Protein AF-A0AAV5VJE2-F1 (afdb_monomer_lite)

Secondary structure (DSSP, 8-state):
-----------HHHHTT-SSS-HHHHHHHHHTGGGS-HHHHHHHHHIIIIITTS-GGGHHHHHHHHHHHB-HHHHHHHHHHHTTPPPP-SHHHHHHHHHTTBSSHHHHHHHHHHHHHHHT-TTHHHHHHHHHHHHHHHHHHHHHTT-------

Structure (mmCIF, N/CA/C/O backbone):
data_AF-A0AAV5VJE2-F1
#
_entry.id   AF-A0AAV5VJE2-F1
#
loop_
_atom_site.group_PDB
_atom_site.id
_atom_site.type_symbol
_atom_site.label_atom_id
_atom_site.label_alt_id
_atom_site.label_comp_id
_atom_site.label_asym_id
_atom_site.label_entity_id
_atom_site.label_seq_id
_atom_site.pdbx_PDB_ins_code
_atom_site.Cartn_x
_atom_site.Cartn_y
_atom_site.Cartn_z
_atom_site.occupancy
_atom_site.B_iso_or_equiv
_atom_site.auth_seq_id
_atom_site.auth_comp_id
_atom_site.auth_asym_id
_atom_site.auth_atom_id
_atom_site.pdbx_PDB_model_num
ATOM 1 N N . SER A 1 1 ? 11.431 -3.614 16.418 1.00 40.72 1 SER A N 1
ATOM 2 C CA . SER A 1 1 ? 10.243 -3.388 17.261 1.00 40.72 1 SER A CA 1
ATOM 3 C C . SER A 1 1 ? 9.026 -3.904 16.533 1.00 40.72 1 SER A C 1
ATOM 5 O O . SER A 1 1 ? 8.928 -3.680 15.334 1.00 40.72 1 SER A O 1
ATOM 7 N N . VAL A 1 2 ? 8.187 -4.674 17.223 1.00 40.12 2 VAL A N 1
ATOM 8 C CA . VAL A 1 2 ? 6.972 -5.299 16.679 1.00 40.12 2 VAL A CA 1
ATOM 9 C C . VAL A 1 2 ? 5.861 -4.260 16.683 1.00 40.12 2 VAL A C 1
ATOM 11 O O . VAL A 1 2 ? 5.701 -3.607 17.708 1.00 40.12 2 VAL A O 1
ATOM 14 N N . PHE A 1 3 ? 5.147 -4.105 15.565 1.00 48.19 3 PHE A N 1
ATOM 15 C CA . PHE A 1 3 ? 3.856 -3.419 15.500 1.00 48.19 3 PHE A CA 1
ATOM 16 C C . PHE A 1 3 ? 2.844 -4.166 16.368 1.00 48.19 3 PHE A C 1
ATOM 18 O O . PHE A 1 3 ? 2.416 -5.246 15.984 1.00 48.19 3 PHE A O 1
ATOM 25 N N . LEU A 1 4 ? 2.491 -3.607 17.521 1.00 46.78 4 LEU A N 1
ATOM 26 C CA . LEU A 1 4 ? 1.333 -4.044 18.294 1.00 46.78 4 LEU A CA 1
ATOM 27 C C . LEU A 1 4 ? 0.230 -3.049 17.956 1.00 46.78 4 LEU A C 1
ATOM 29 O O . LEU A 1 4 ? 0.292 -1.919 18.420 1.00 46.78 4 LEU A O 1
ATOM 33 N N . LEU A 1 5 ? -0.722 -3.417 17.104 1.00 51.94 5 LEU A N 1
ATOM 34 C CA . LEU A 1 5 ? -2.004 -2.718 17.047 1.00 51.94 5 LEU A CA 1
ATOM 35 C C . LEU A 1 5 ? -2.859 -3.364 18.137 1.00 51.94 5 LEU A C 1
ATOM 37 O O . LEU A 1 5 ? -3.458 -4.408 17.882 1.00 51.94 5 LEU A O 1
ATOM 41 N N . SER A 1 6 ? -2.889 -2.820 19.360 1.00 48.81 6 SER A N 1
ATOM 42 C CA . SER A 1 6 ? -3.893 -3.309 20.307 1.00 48.81 6 SER A CA 1
ATOM 43 C C . SER A 1 6 ? -5.279 -2.960 19.772 1.00 48.81 6 SER A C 1
ATOM 45 O O . SER A 1 6 ? -5.516 -1.937 19.126 1.00 48.81 6 SER A O 1
ATOM 47 N N . ALA A 1 7 ? -6.177 -3.917 19.949 1.00 47.91 7 ALA A N 1
ATOM 48 C CA . ALA A 1 7 ? -7.464 -3.971 19.293 1.00 47.91 7 ALA A CA 1
ATOM 49 C C . ALA A 1 7 ? -8.457 -2.947 19.866 1.00 47.91 7 ALA A C 1
ATOM 51 O O . ALA A 1 7 ? -9.432 -3.321 20.519 1.00 47.91 7 ALA A O 1
ATOM 52 N N . ALA A 1 8 ? -8.282 -1.659 19.574 1.00 55.31 8 ALA A N 1
ATOM 53 C CA . ALA A 1 8 ? -9.464 -0.841 19.349 1.00 55.31 8 ALA A CA 1
ATOM 54 C C . ALA A 1 8 ? -9.961 -1.162 17.941 1.00 55.31 8 ALA A C 1
ATOM 56 O O . ALA A 1 8 ? -9.314 -0.867 16.941 1.00 55.31 8 ALA A O 1
ATOM 57 N N . SER A 1 9 ? -11.096 -1.847 17.865 1.00 72.38 9 SER A N 1
ATOM 58 C CA . SER A 1 9 ? -11.682 -2.239 16.591 1.00 72.38 9 SER A CA 1
ATOM 59 C C . SER A 1 9 ? -12.140 -0.993 15.835 1.00 72.38 9 SER A C 1
ATOM 61 O O . SER A 1 9 ? -13.105 -0.345 16.256 1.00 72.38 9 SER A O 1
ATOM 63 N N . ILE A 1 10 ? -11.503 -0.683 14.702 1.00 81.25 10 ILE A N 1
ATOM 64 C CA . ILE A 1 10 ? -12.118 0.197 13.702 1.00 81.25 10 ILE A CA 1
ATOM 65 C C . ILE A 1 10 ? -13.503 -0.398 13.394 1.00 81.25 10 ILE A C 1
ATOM 67 O O . ILE A 1 10 ? -13.570 -1.582 13.052 1.00 81.25 10 ILE A O 1
ATOM 71 N N . PRO A 1 11 ? -14.610 0.355 13.541 1.00 87.06 11 PRO A N 1
ATOM 72 C CA . PRO A 1 11 ? -15.941 -0.204 13.345 1.00 87.06 11 PRO A CA 1
ATOM 73 C C . PRO A 1 11 ? -16.103 -0.802 11.945 1.00 87.06 11 PRO A C 1
ATOM 75 O O . PRO A 1 11 ? -15.698 -0.183 10.959 1.00 87.06 11 PRO A O 1
ATOM 78 N N . ASP A 1 12 ? -16.783 -1.947 11.836 1.00 86.56 12 ASP A N 1
ATOM 79 C CA . ASP A 1 12 ? -17.100 -2.573 10.541 1.00 86.56 12 ASP A CA 1
ATOM 80 C C . ASP A 1 12 ? -17.809 -1.592 9.591 1.00 86.56 12 ASP A C 1
ATOM 82 O O . ASP A 1 12 ? -17.571 -1.608 8.385 1.00 86.56 12 ASP A O 1
ATOM 86 N N . SER A 1 13 ? -18.627 -0.681 10.131 1.00 88.69 13 SER A N 1
ATOM 87 C CA . SER A 1 13 ? -19.276 0.381 9.356 1.00 88.69 13 SER A CA 1
ATOM 88 C C . SER A 1 13 ? -18.281 1.342 8.705 1.00 88.69 13 SER A C 1
ATOM 90 O O . SER A 1 13 ? -18.523 1.782 7.590 1.00 88.69 13 SER A O 1
ATOM 92 N N . THR A 1 14 ? -17.166 1.649 9.374 1.00 87.62 14 THR A N 1
ATOM 93 C CA . THR A 1 14 ? -16.089 2.489 8.832 1.00 87.62 14 THR A CA 1
ATOM 94 C C . THR A 1 14 ? -15.291 1.728 7.776 1.00 87.62 14 THR A C 1
ATOM 96 O O . THR A 1 14 ? -14.956 2.289 6.738 1.00 87.62 14 THR A O 1
ATOM 99 N N . LEU A 1 15 ? -15.027 0.435 7.994 1.00 87.81 15 LEU A N 1
ATOM 100 C CA . LEU A 1 15 ? -14.351 -0.420 7.010 1.00 87.81 15 LEU A CA 1
ATOM 101 C C . LEU A 1 15 ? -15.196 -0.624 5.741 1.00 87.81 15 LEU A C 1
ATOM 103 O O . LEU A 1 15 ? -14.642 -0.753 4.653 1.00 87.81 15 LEU A O 1
ATOM 107 N N . ALA A 1 16 ? -16.524 -0.608 5.862 1.00 90.19 16 ALA A N 1
ATOM 108 C CA . ALA A 1 16 ? -17.451 -0.734 4.740 1.00 90.19 16 ALA A CA 1
ATOM 109 C C . ALA A 1 16 ? -17.561 0.530 3.859 1.00 90.19 16 ALA A C 1
ATOM 111 O O . ALA A 1 16 ? -18.176 0.471 2.795 1.00 90.19 16 ALA A O 1
ATOM 112 N N . GLU A 1 17 ? -16.989 1.671 4.268 1.00 91.88 17 GLU A N 1
ATOM 113 C CA . GLU A 1 17 ? -17.000 2.903 3.460 1.00 91.88 17 GLU A CA 1
ATOM 114 C C . GLU A 1 17 ? -16.069 2.838 2.240 1.00 91.88 17 GLU A C 1
ATOM 116 O O . GLU A 1 17 ? -16.247 3.608 1.293 1.00 91.88 17 GLU A O 1
ATOM 121 N N . TYR A 1 18 ? -15.079 1.944 2.268 1.00 91.69 18 TYR A N 1
ATOM 122 C CA . TYR A 1 18 ? -14.081 1.776 1.216 1.00 91.69 18 TYR A CA 1
ATOM 123 C C . TYR A 1 18 ? -14.592 0.812 0.141 1.00 91.69 18 TYR A C 1
ATOM 125 O O . TYR A 1 18 ? -15.023 -0.299 0.448 1.00 91.69 18 TYR A O 1
ATOM 133 N N . LYS A 1 19 ? -14.577 1.243 -1.122 1.00 91.81 19 LYS A N 1
ATOM 134 C CA . LYS A 1 19 ? -15.218 0.541 -2.245 1.00 91.81 19 LYS A CA 1
ATOM 135 C C . LYS A 1 19 ? -14.238 -0.220 -3.128 1.00 91.81 19 LYS A C 1
ATOM 137 O O . LYS A 1 19 ? -14.626 -1.206 -3.746 1.00 91.81 19 LYS A O 1
ATOM 142 N N . THR A 1 20 ? -13.010 0.268 -3.225 1.00 91.06 20 THR A N 1
ATOM 143 C CA . THR A 1 20 ? -11.950 -0.246 -4.103 1.00 91.06 20 THR A CA 1
ATOM 144 C C . THR A 1 20 ? -10.938 -1.092 -3.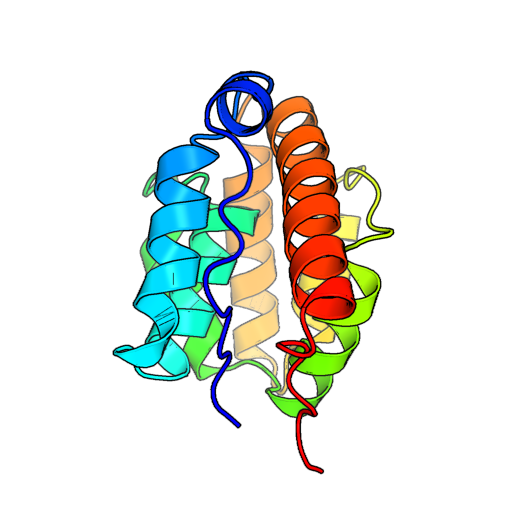342 1.00 91.06 20 THR A C 1
ATOM 146 O O . THR A 1 20 ? -10.438 -2.077 -3.876 1.00 91.06 20 THR A O 1
ATOM 149 N N . ILE A 1 21 ? -10.687 -0.782 -2.066 1.00 91.12 21 ILE A N 1
ATOM 150 C CA . ILE A 1 21 ? -9.845 -1.622 -1.210 1.00 91.12 21 ILE A CA 1
ATOM 151 C C . ILE A 1 21 ? -10.689 -2.608 -0.395 1.00 91.12 21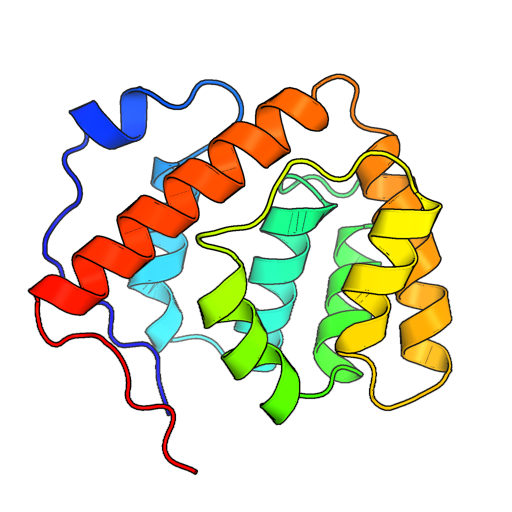 ILE A C 1
ATOM 153 O O . ILE A 1 21 ? -11.774 -2.287 0.090 1.00 91.12 21 ILE A O 1
ATOM 157 N N . ASN A 1 22 ? -10.146 -3.798 -0.130 1.00 88.69 22 ASN A N 1
ATOM 158 C CA . ASN A 1 22 ? -10.699 -4.692 0.889 1.00 88.69 22 ASN A CA 1
ATOM 159 C C . ASN A 1 22 ? -10.195 -4.263 2.279 1.00 88.69 22 ASN A C 1
ATOM 161 O O . ASN A 1 22 ? -9.314 -4.903 2.858 1.00 88.69 22 ASN A O 1
ATOM 165 N N . ALA A 1 23 ? -10.728 -3.147 2.791 1.00 88.50 23 ALA A N 1
ATOM 166 C CA . ALA A 1 23 ? -10.283 -2.526 4.043 1.00 88.50 23 ALA A CA 1
ATOM 167 C C . ALA A 1 23 ? -10.340 -3.492 5.233 1.00 88.50 23 ALA A C 1
ATOM 169 O O . ALA A 1 23 ? -9.431 -3.498 6.059 1.00 88.50 23 ALA A O 1
ATOM 170 N N . LYS A 1 24 ? -11.362 -4.356 5.288 1.00 86.75 24 LYS A N 1
ATOM 171 C CA . LYS A 1 24 ? -11.487 -5.384 6.326 1.00 86.75 24 LYS A CA 1
ATOM 172 C C . LYS A 1 24 ? -10.346 -6.392 6.273 1.00 86.75 24 LYS A C 1
ATOM 174 O O . LYS A 1 24 ? -9.651 -6.553 7.269 1.00 86.75 24 LYS A O 1
ATOM 179 N N . LYS A 1 25 ? -10.100 -7.008 5.110 1.00 85.06 25 LYS A N 1
ATOM 180 C CA . LYS A 1 25 ? -8.980 -7.946 4.940 1.00 85.06 25 LYS A CA 1
ATOM 181 C C . LYS A 1 25 ? -7.654 -7.272 5.270 1.00 85.06 25 LYS A C 1
ATOM 183 O O . LYS A 1 25 ? -6.830 -7.861 5.957 1.00 85.06 25 LYS A O 1
ATOM 188 N N . ILE A 1 26 ? -7.446 -6.043 4.800 1.00 84.38 26 ILE A N 1
ATOM 189 C CA . ILE A 1 26 ? -6.234 -5.278 5.097 1.00 84.38 26 ILE A CA 1
ATOM 190 C C . ILE A 1 26 ? -6.073 -5.087 6.611 1.00 84.38 26 ILE A C 1
ATOM 192 O O . ILE A 1 26 ? -5.007 -5.370 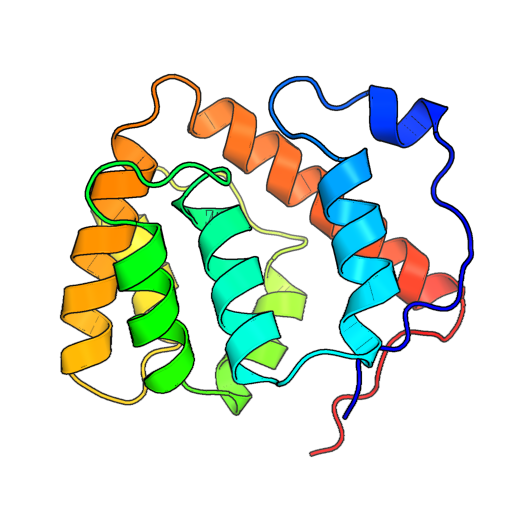7.152 1.00 84.38 26 ILE A O 1
ATOM 196 N N . TYR A 1 27 ? -7.123 -4.625 7.288 1.00 84.06 27 TYR A N 1
ATOM 197 C CA . TYR A 1 27 ? -7.113 -4.376 8.725 1.00 84.06 27 TYR A CA 1
ATOM 198 C C . TYR A 1 27 ? -6.863 -5.655 9.528 1.00 84.06 27 TYR A C 1
ATOM 200 O O . TYR A 1 27 ? -5.976 -5.682 10.372 1.00 84.06 27 TYR A O 1
ATOM 208 N N . GLU A 1 28 ? -7.570 -6.741 9.213 1.00 81.38 28 GLU A N 1
ATOM 209 C CA . GLU A 1 28 ? -7.343 -8.058 9.816 1.00 81.38 28 GLU A CA 1
ATOM 210 C C . GLU A 1 28 ? -5.912 -8.539 9.580 1.00 81.38 28 GLU A C 1
ATOM 212 O O . GLU A 1 28 ? -5.293 -9.111 10.474 1.00 81.38 28 GLU A O 1
ATOM 217 N N . THR A 1 29 ? -5.352 -8.282 8.397 1.00 78.50 29 THR A N 1
ATOM 218 C CA . THR A 1 29 ? -3.962 -8.646 8.127 1.00 78.50 29 THR A CA 1
ATOM 219 C C . THR A 1 29 ? -3.015 -7.832 9.011 1.00 78.50 29 THR A C 1
ATOM 221 O O . THR A 1 29 ? -2.121 -8.417 9.613 1.00 78.50 29 THR A O 1
ATOM 224 N N . PHE A 1 30 ? -3.252 -6.526 9.180 1.00 75.88 30 PHE A N 1
ATOM 225 C CA . PHE A 1 30 ? -2.501 -5.677 10.112 1.00 75.88 30 PHE A CA 1
ATOM 226 C C . PHE A 1 30 ? -2.625 -6.105 11.577 1.00 75.88 30 PHE A C 1
ATOM 228 O O . PHE A 1 30 ? -1.637 -6.040 12.298 1.00 75.88 30 PHE A O 1
ATOM 235 N N . LEU A 1 31 ? -3.790 -6.568 12.030 1.00 73.88 31 LEU A N 1
ATOM 236 C CA . LEU A 1 31 ? -3.941 -7.098 13.390 1.00 73.88 31 LEU A CA 1
ATOM 237 C C . LEU A 1 31 ? -3.129 -8.384 13.599 1.00 73.88 31 LEU A C 1
ATOM 239 O O . LEU A 1 31 ? -2.624 -8.632 14.687 1.00 73.88 31 LEU A O 1
ATOM 243 N N . ASN A 1 32 ? -2.962 -9.186 12.547 1.00 72.44 32 ASN A N 1
ATOM 244 C CA . ASN A 1 32 ? -2.212 -10.440 12.595 1.00 72.44 32 ASN A CA 1
ATOM 245 C C . ASN A 1 32 ? -0.712 -10.278 12.264 1.00 72.44 32 ASN A C 1
ATOM 247 O O . ASN A 1 32 ? 0.009 -11.276 12.203 1.00 72.44 32 ASN A O 1
ATOM 251 N N . PHE A 1 33 ? -0.215 -9.045 12.078 1.00 68.94 33 PHE A N 1
ATOM 252 C CA . PHE A 1 33 ? 1.192 -8.765 11.734 1.00 68.94 33 PHE A CA 1
ATOM 253 C C . PHE A 1 33 ? 2.196 -9.310 12.761 1.00 68.94 33 PHE A C 1
ATOM 255 O O . PHE A 1 33 ? 3.359 -9.525 12.416 1.00 68.94 33 PHE A O 1
ATOM 262 N N . GLU A 1 34 ? 1.774 -9.515 14.011 1.00 60.53 34 GLU A N 1
ATOM 263 C CA . GLU A 1 34 ? 2.628 -9.929 15.134 1.00 60.53 34 GLU A CA 1
ATOM 264 C C . GLU A 1 34 ? 3.291 -11.298 14.941 1.00 60.53 34 GLU A C 1
ATOM 266 O O . GLU A 1 34 ? 4.312 -11.581 15.569 1.00 60.53 34 GLU A O 1
ATOM 271 N N . LEU A 1 35 ? 2.741 -12.135 14.060 1.00 55.06 35 LEU A N 1
ATOM 272 C CA . LEU A 1 35 ? 3.224 -13.496 13.824 1.00 55.06 35 LEU A CA 1
ATOM 273 C C . LEU A 1 35 ? 4.180 -13.608 12.629 1.00 55.06 35 LEU A C 1
ATOM 275 O O . LEU A 1 35 ? 4.765 -14.667 12.407 1.00 55.06 35 LEU A O 1
ATOM 279 N N . GLU A 1 36 ? 4.363 -12.526 11.872 1.00 67.56 36 GLU A N 1
ATOM 280 C CA . GLU A 1 36 ? 5.078 -12.544 10.599 1.00 67.56 36 GLU A CA 1
ATOM 281 C C . GLU A 1 36 ? 6.503 -11.989 10.701 1.00 67.56 36 GLU A C 1
ATOM 283 O O . GLU A 1 36 ? 6.818 -11.084 11.477 1.00 67.56 36 GLU A O 1
ATOM 288 N N . THR A 1 37 ? 7.397 -12.518 9.863 1.00 78.81 37 THR A N 1
ATOM 289 C CA . THR A 1 37 ? 8.760 -11.978 9.745 1.00 78.81 37 THR A CA 1
ATOM 290 C C . THR A 1 37 ? 8.730 -10.561 9.167 1.00 78.81 37 THR A C 1
ATOM 292 O O . THR A 1 37 ? 7.858 -10.228 8.366 1.00 78.81 37 THR A O 1
ATOM 295 N N . LYS A 1 38 ? 9.735 -9.730 9.474 1.00 75.81 38 LYS A N 1
ATOM 296 C CA . LYS A 1 38 ? 9.847 -8.379 8.890 1.00 75.81 38 LYS A CA 1
ATOM 297 C C . LYS A 1 38 ? 9.796 -8.395 7.354 1.00 75.81 38 LYS A C 1
ATOM 299 O O . LYS A 1 38 ? 9.104 -7.586 6.755 1.00 75.81 38 LYS A O 1
ATOM 304 N N . ALA A 1 39 ? 10.436 -9.374 6.715 1.00 78.62 39 ALA A N 1
ATOM 305 C CA . ALA A 1 39 ? 10.370 -9.536 5.262 1.00 78.62 39 ALA A CA 1
ATOM 306 C C . ALA A 1 39 ? 8.941 -9.821 4.754 1.00 78.62 39 ALA A C 1
ATOM 308 O O . ALA A 1 39 ? 8.544 -9.293 3.718 1.00 78.62 39 ALA A O 1
ATOM 309 N N . ALA A 1 40 ? 8.155 -10.619 5.483 1.00 80.38 40 ALA A N 1
ATOM 310 C CA . ALA A 1 40 ? 6.760 -10.901 5.142 1.00 80.38 40 ALA A CA 1
ATOM 311 C C . ALA A 1 40 ? 5.863 -9.665 5.325 1.00 80.38 40 ALA A C 1
ATOM 313 O O . ALA A 1 40 ? 5.060 -9.352 4.448 1.00 80.38 40 ALA A O 1
ATOM 314 N N . GLN A 1 41 ? 6.069 -8.912 6.405 1.00 78.94 41 GLN A N 1
ATOM 315 C CA . GLN A 1 41 ? 5.417 -7.622 6.649 1.00 78.94 41 GLN A CA 1
ATOM 316 C C . GLN A 1 41 ? 5.694 -6.615 5.521 1.00 78.94 41 GLN A C 1
ATOM 318 O O . GLN A 1 41 ? 4.796 -5.945 5.010 1.00 78.94 41 GLN A O 1
ATOM 323 N N . ASP A 1 42 ? 6.952 -6.545 5.094 1.00 82.75 42 ASP A N 1
ATOM 324 C CA . ASP A 1 42 ? 7.420 -5.636 4.056 1.00 82.75 42 ASP A CA 1
ATOM 325 C C . ASP A 1 42 ? 6.872 -6.001 2.674 1.00 82.75 42 ASP A C 1
ATOM 327 O O . ASP A 1 42 ? 6.427 -5.126 1.927 1.00 82.75 42 ASP A O 1
ATOM 331 N N . LYS A 1 43 ? 6.859 -7.299 2.359 1.00 86.62 43 LYS A N 1
ATOM 332 C CA . LYS A 1 43 ? 6.220 -7.850 1.162 1.00 86.62 43 LYS A CA 1
ATOM 333 C C . LYS A 1 43 ? 4.738 -7.497 1.128 1.00 86.62 43 LYS A C 1
ATOM 335 O O . LYS A 1 43 ? 4.258 -6.997 0.118 1.00 86.62 43 LYS A O 1
ATOM 340 N N . LEU A 1 44 ? 4.026 -7.720 2.226 1.00 84.81 44 LEU A N 1
ATOM 341 C CA . LEU A 1 44 ? 2.595 -7.468 2.316 1.00 84.81 44 LEU A CA 1
ATOM 342 C C . LEU A 1 44 ? 2.254 -5.986 2.122 1.00 84.81 44 LEU A C 1
ATOM 344 O O . LEU A 1 44 ? 1.364 -5.657 1.343 1.00 84.81 44 LEU A O 1
ATOM 348 N N . LEU A 1 45 ? 2.990 -5.077 2.766 1.00 84.94 45 LEU A N 1
ATOM 349 C CA . LEU A 1 45 ? 2.771 -3.644 2.563 1.00 84.94 45 LEU A CA 1
ATOM 350 C C . LEU A 1 45 ? 3.088 -3.221 1.118 1.00 84.94 45 LEU A C 1
ATOM 352 O O . LEU A 1 45 ? 2.399 -2.366 0.558 1.00 84.94 45 LEU A O 1
ATOM 356 N N . CYS A 1 46 ? 4.076 -3.851 0.479 1.00 89.94 46 CYS A N 1
ATOM 357 C CA . CYS A 1 46 ? 4.311 -3.667 -0.949 1.00 89.94 46 CYS A CA 1
ATOM 358 C C . CYS A 1 46 ? 3.121 -4.160 -1.791 1.00 89.94 46 CYS A C 1
ATOM 360 O O . CYS A 1 46 ? 2.636 -3.419 -2.644 1.00 89.94 46 CYS A O 1
ATOM 362 N N . GLU A 1 47 ? 2.596 -5.358 -1.523 1.00 91.69 47 GLU A N 1
ATOM 363 C CA . GLU A 1 47 ? 1.455 -5.918 -2.261 1.00 91.69 47 GLU A CA 1
ATOM 364 C C . GLU A 1 47 ? 0.206 -5.054 -2.131 1.00 91.69 47 GLU A C 1
ATOM 366 O O . GLU A 1 47 ? -0.511 -4.829 -3.104 1.00 91.69 47 GLU A O 1
ATOM 371 N N . MET A 1 48 ? -0.022 -4.515 -0.939 1.00 89.19 48 MET A N 1
ATOM 372 C CA . MET A 1 48 ? -1.109 -3.586 -0.673 1.00 89.19 48 MET A CA 1
ATOM 373 C C . MET A 1 48 ? -0.942 -2.260 -1.410 1.00 89.19 48 MET A C 1
ATOM 375 O O . MET A 1 48 ? -1.927 -1.721 -1.899 1.00 89.19 48 MET A O 1
ATOM 379 N N . SER A 1 49 ? 0.281 -1.736 -1.495 1.00 89.44 49 SER A N 1
ATOM 380 C CA . SER A 1 49 ? 0.535 -0.418 -2.088 1.00 89.44 49 SER A CA 1
ATOM 381 C C . SER A 1 49 ? 0.573 -0.465 -3.617 1.00 89.44 49 SER A C 1
ATOM 383 O O . SER A 1 49 ? 0.060 0.437 -4.271 1.00 89.44 49 SER A O 1
ATOM 385 N N . PHE A 1 50 ? 1.165 -1.514 -4.196 1.00 93.81 50 PHE A N 1
ATOM 386 C CA . PHE A 1 50 ? 1.428 -1.596 -5.636 1.00 93.81 50 PHE A CA 1
ATOM 387 C C . PHE A 1 50 ? 0.557 -2.623 -6.355 1.00 93.81 50 PHE A C 1
ATOM 389 O O . PHE A 1 50 ? 0.131 -2.361 -7.477 1.00 93.81 50 PHE A O 1
ATOM 396 N N . CYS A 1 51 ? 0.286 -3.767 -5.722 1.00 95.19 51 CYS A N 1
ATOM 397 C CA . CYS A 1 51 ? -0.282 -4.938 -6.395 1.00 95.19 51 CYS A CA 1
ATOM 398 C C . CYS A 1 51 ? -1.788 -5.114 -6.192 1.00 95.19 51 CYS A C 1
ATOM 400 O O . CYS A 1 51 ? -2.378 -5.992 -6.808 1.00 95.19 51 CYS A O 1
ATOM 402 N N . HIS A 1 52 ? -2.417 -4.358 -5.291 1.00 92.38 52 HIS A N 1
ATOM 403 C CA . HIS A 1 52 ? -3.849 -4.492 -4.978 1.00 92.38 52 HIS A CA 1
ATOM 404 C C . HIS A 1 52 ? -4.245 -5.931 -4.582 1.00 92.38 52 HIS A C 1
ATOM 406 O O . HIS A 1 52 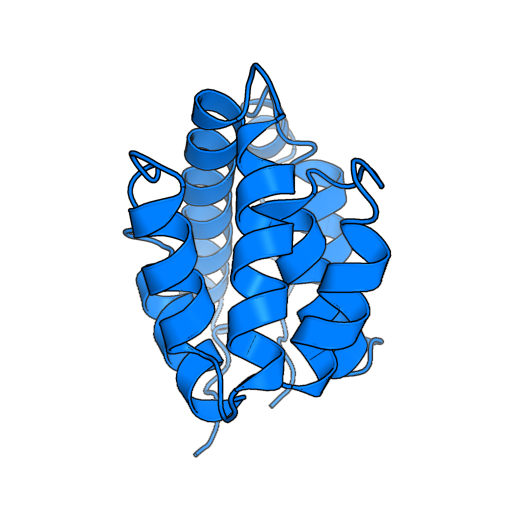? -5.371 -6.362 -4.804 1.00 92.38 52 HIS A O 1
ATOM 412 N N . PHE A 1 53 ? -3.309 -6.693 -3.997 1.00 88.75 53 PHE A N 1
ATOM 413 C CA . PHE A 1 53 ? -3.421 -8.142 -3.733 1.00 88.75 53 PHE A CA 1
ATOM 414 C C . PHE A 1 53 ? -3.602 -9.052 -4.962 1.00 88.75 53 PHE A C 1
ATOM 416 O O . PHE A 1 53 ? -3.976 -10.218 -4.816 1.00 88.75 53 PHE A O 1
ATOM 423 N N . GLU A 1 54 ? -3.304 -8.560 -6.158 1.00 92.12 54 GLU A N 1
ATOM 424 C CA . GLU A 1 54 ? -3.297 -9.329 -7.398 1.00 92.12 54 GLU A CA 1
ATOM 425 C C . GLU A 1 54 ? -1.864 -9.512 -7.908 1.00 92.12 54 GLU A C 1
ATOM 427 O O . GLU A 1 54 ? -1.031 -8.614 -7.809 1.00 92.12 54 GLU A O 1
ATOM 432 N N . ASP A 1 55 ? -1.559 -10.657 -8.519 1.00 93.81 55 ASP A N 1
ATOM 433 C CA . ASP A 1 55 ? -0.239 -10.889 -9.122 1.00 93.81 55 ASP A CA 1
ATOM 434 C C . ASP A 1 55 ? -0.187 -10.459 -10.594 1.00 93.81 55 ASP A C 1
ATOM 436 O O . ASP A 1 55 ? 0.168 -11.217 -11.500 1.00 93.81 55 ASP A O 1
ATOM 440 N N . LYS A 1 56 ? -0.587 -9.216 -10.859 1.00 92.88 56 LYS A N 1
ATOM 441 C CA . LYS A 1 56 ? -0.505 -8.639 -12.201 1.00 92.88 56 LYS A CA 1
ATOM 442 C C . LYS A 1 56 ? 0.942 -8.279 -12.517 1.00 92.88 56 LYS A C 1
ATOM 444 O O . LYS A 1 56 ? 1.628 -7.693 -11.688 1.00 92.88 56 LYS A O 1
ATOM 449 N N . ASN A 1 57 ? 1.418 -8.602 -13.719 1.00 94.12 57 ASN A N 1
ATOM 450 C CA . ASN A 1 57 ? 2.784 -8.283 -14.165 1.00 94.12 57 ASN A CA 1
ATOM 451 C C . ASN A 1 57 ? 3.892 -8.756 -13.193 1.00 94.12 57 ASN A C 1
ATOM 453 O O . ASN A 1 57 ? 4.912 -8.084 -13.051 1.00 94.12 57 ASN A O 1
ATOM 457 N N . ASN A 1 58 ? 3.711 -9.906 -12.527 1.00 94.94 58 ASN A N 1
ATOM 458 C CA . ASN A 1 58 ? 4.628 -10.435 -11.502 1.00 94.94 58 ASN A CA 1
ATOM 459 C C . ASN A 1 58 ? 4.854 -9.466 -10.321 1.00 94.94 58 ASN A C 1
ATOM 461 O O . ASN A 1 58 ? 5.966 -9.373 -9.776 1.00 94.94 58 ASN A O 1
ATOM 465 N N . CYS A 1 59 ? 3.826 -8.703 -9.942 1.00 95.94 59 CYS A N 1
ATOM 466 C CA . CYS A 1 59 ? 3.918 -7.726 -8.864 1.00 95.94 59 CYS A CA 1
ATOM 467 C C . CYS A 1 59 ? 4.253 -8.390 -7.520 1.00 95.94 59 CYS A C 1
ATOM 469 O O . CYS A 1 59 ? 5.136 -7.906 -6.810 1.00 95.94 59 CYS A O 1
ATOM 471 N N . VAL A 1 60 ? 3.672 -9.555 -7.208 1.00 94.62 60 VAL A N 1
ATOM 472 C CA . VAL A 1 60 ? 3.929 -10.276 -5.945 1.00 94.62 60 VAL A CA 1
ATOM 473 C C . VAL A 1 60 ? 5.392 -10.709 -5.846 1.00 94.62 60 VAL A C 1
ATOM 475 O O . VAL A 1 60 ? 6.054 -10.499 -4.825 1.00 94.62 60 VAL A O 1
ATOM 478 N N . ALA A 1 61 ? 5.941 -11.263 -6.930 1.00 94.62 61 ALA A N 1
ATOM 479 C CA . ALA A 1 61 ? 7.352 -11.642 -6.986 1.00 94.62 61 ALA A CA 1
ATOM 480 C C . ALA A 1 61 ? 8.282 -10.421 -6.861 1.00 94.62 61 ALA A C 1
ATOM 482 O O . ALA A 1 61 ? 9.353 -10.508 -6.255 1.00 94.62 61 ALA A O 1
ATOM 483 N N . SER A 1 62 ? 7.871 -9.275 -7.407 1.00 95.12 62 SER A N 1
ATOM 484 C CA . SER A 1 62 ? 8.605 -8.012 -7.282 1.00 95.12 62 SER A CA 1
ATOM 485 C C . SER A 1 62 ? 8.575 -7.490 -5.843 1.00 95.12 62 SER A C 1
ATOM 487 O O . SER A 1 62 ? 9.613 -7.078 -5.330 1.00 95.12 62 SER A O 1
ATOM 489 N N . CYS A 1 63 ? 7.442 -7.609 -5.147 1.00 93.31 63 CYS A N 1
ATOM 490 C CA . CYS A 1 63 ? 7.323 -7.258 -3.733 1.00 93.31 63 CYS A CA 1
ATOM 491 C C . CYS A 1 63 ? 8.165 -8.142 -2.813 1.00 93.31 63 CYS A C 1
ATOM 493 O O . CYS A 1 63 ? 8.783 -7.633 -1.878 1.00 93.31 63 CYS A O 1
ATOM 495 N N . GLN A 1 64 ? 8.267 -9.441 -3.108 1.00 92.00 64 GLN A N 1
ATOM 496 C CA . GLN A 1 64 ? 9.171 -10.341 -2.388 1.00 92.00 64 GLN A CA 1
ATOM 497 C C . GLN A 1 64 ? 10.628 -9.862 -2.478 1.00 92.00 64 GLN A C 1
ATOM 499 O O . GLN A 1 64 ? 11.332 -9.823 -1.470 1.00 92.00 64 GLN A O 1
ATOM 504 N N . LYS A 1 65 ? 11.084 -9.488 -3.681 1.00 91.44 65 LYS A N 1
ATOM 505 C CA . LYS A 1 65 ? 12.452 -8.993 -3.898 1.00 91.44 65 LYS A CA 1
ATOM 506 C C . LYS A 1 65 ? 12.661 -7.625 -3.254 1.00 91.44 65 LYS A C 1
ATOM 508 O O . LYS A 1 65 ? 13.665 -7.411 -2.587 1.00 91.44 65 LYS A O 1
ATOM 513 N N . TRP A 1 66 ? 11.699 -6.718 -3.406 1.00 88.75 66 TRP A N 1
ATOM 514 C CA . TRP A 1 66 ? 11.767 -5.383 -2.818 1.00 88.75 66 TRP A CA 1
ATOM 515 C C . TRP A 1 66 ? 11.876 -5.430 -1.290 1.00 88.75 66 TRP A C 1
ATOM 517 O O . TRP A 1 66 ? 12.710 -4.735 -0.714 1.00 88.75 66 TRP A O 1
ATOM 527 N N . GLY A 1 67 ? 11.097 -6.297 -0.632 1.00 84.00 67 GLY A N 1
ATOM 528 C CA . GLY A 1 67 ? 11.165 -6.486 0.819 1.00 84.00 67 GLY A CA 1
ATOM 529 C C . GLY A 1 67 ? 12.543 -6.945 1.313 1.00 84.00 67 GLY A C 1
ATOM 530 O O . GLY A 1 67 ? 12.939 -6.584 2.418 1.00 84.00 67 GLY A O 1
ATOM 531 N N . ALA A 1 68 ? 13.297 -7.681 0.490 1.00 83.50 68 ALA A N 1
ATOM 532 C CA . ALA A 1 68 ? 14.655 -8.120 0.810 1.00 83.50 68 ALA A CA 1
ATOM 533 C C . ALA A 1 68 ? 15.728 -7.029 0.602 1.00 83.50 68 ALA A C 1
ATOM 535 O O . ALA A 1 68 ? 16.754 -7.059 1.274 1.00 83.50 68 ALA A O 1
ATOM 536 N N . GLU A 1 69 ? 15.494 -6.069 -0.299 1.00 82.12 69 GLU A N 1
ATOM 537 C CA . GLU A 1 69 ? 16.495 -5.079 -0.746 1.00 82.12 69 GLU A CA 1
ATOM 538 C C . GLU A 1 69 ? 16.301 -3.666 -0.157 1.00 82.12 69 GLU A C 1
ATOM 540 O O . GLU A 1 69 ? 17.111 -2.756 -0.382 1.00 82.12 69 GLU A O 1
ATOM 545 N N . LYS A 1 70 ? 15.199 -3.429 0.559 1.00 74.94 70 LYS A N 1
ATOM 546 C CA . LYS A 1 70 ? 14.853 -2.090 1.042 1.00 74.94 70 LYS A CA 1
ATOM 547 C C . LYS A 1 70 ? 15.598 -1.674 2.314 1.00 74.94 70 LYS A C 1
ATOM 549 O O . LYS A 1 70 ? 15.959 -2.473 3.177 1.00 74.94 70 LYS A O 1
ATOM 554 N N . ASN A 1 71 ? 15.719 -0.361 2.482 1.00 74.12 71 ASN A N 1
ATOM 555 C CA . ASN A 1 71 ? 16.261 0.288 3.661 1.00 74.12 71 ASN A CA 1
ATOM 556 C C . ASN A 1 71 ? 15.227 0.342 4.773 1.00 74.12 71 ASN A C 1
ATOM 558 O O . ASN A 1 71 ? 14.322 1.177 4.783 1.00 74.12 71 ASN A O 1
ATOM 562 N N . GLN A 1 72 ? 15.410 -0.543 5.740 1.00 68.44 72 GLN A N 1
ATOM 563 C CA . GLN A 1 72 ? 14.494 -0.690 6.856 1.00 68.44 72 GLN A CA 1
ATOM 564 C C . GLN A 1 72 ? 14.350 0.583 7.697 1.00 68.44 72 GLN A C 1
ATOM 566 O O . GLN A 1 72 ? 13.232 0.924 8.068 1.00 68.44 72 GLN A O 1
ATOM 571 N N . THR A 1 73 ? 15.440 1.306 7.962 1.00 66.88 73 THR A N 1
ATOM 572 C CA . THR A 1 73 ? 15.409 2.513 8.804 1.00 66.88 73 THR A CA 1
ATOM 573 C C . THR A 1 73 ? 14.634 3.646 8.134 1.00 66.88 73 THR A C 1
ATOM 575 O O . THR A 1 73 ? 13.859 4.342 8.779 1.00 66.88 73 THR A O 1
ATOM 578 N N . VAL A 1 74 ? 14.789 3.802 6.817 1.00 64.50 74 VAL A N 1
ATOM 579 C CA . VAL A 1 74 ? 14.105 4.856 6.051 1.00 64.50 74 VAL A CA 1
ATOM 580 C C . VAL A 1 74 ? 12.611 4.552 5.910 1.00 64.50 74 VAL A C 1
ATOM 582 O O . VAL A 1 74 ? 11.780 5.456 5.947 1.00 64.50 74 VAL A O 1
ATOM 585 N N . PHE A 1 75 ? 12.244 3.275 5.799 1.00 64.12 75 PHE A N 1
ATOM 586 C CA . PHE A 1 75 ? 10.857 2.855 5.628 1.00 64.12 75 PHE A CA 1
ATOM 587 C C . PHE A 1 75 ? 9.948 3.244 6.801 1.00 64.12 75 PHE A C 1
ATOM 589 O O . PHE A 1 75 ? 8.827 3.713 6.600 1.00 64.12 75 PHE A O 1
ATOM 596 N N . GLU A 1 76 ? 10.447 3.104 8.027 1.00 65.88 76 GLU A N 1
ATOM 597 C CA . GLU A 1 76 ? 9.712 3.447 9.249 1.00 65.88 76 GLU A CA 1
ATOM 598 C C . GLU A 1 76 ? 9.407 4.955 9.325 1.00 65.88 76 GLU A C 1
ATOM 600 O O . GLU A 1 76 ? 8.345 5.370 9.800 1.00 65.88 76 GLU A O 1
ATOM 605 N N . ASP A 1 77 ? 10.292 5.792 8.779 1.00 66.19 77 ASP A N 1
ATOM 606 C CA . ASP A 1 77 ? 10.077 7.236 8.681 1.00 66.19 77 ASP A CA 1
ATOM 607 C C . ASP A 1 77 ? 9.102 7.636 7.569 1.00 66.19 77 ASP A C 1
ATOM 609 O O . ASP A 1 77 ? 8.468 8.691 7.660 1.00 66.19 77 ASP A O 1
ATOM 613 N N . ILE A 1 78 ? 8.911 6.795 6.554 1.00 66.94 78 ILE A N 1
ATOM 614 C CA . ILE A 1 78 ? 7.938 7.041 5.484 1.00 66.94 78 ILE A CA 1
ATOM 615 C C . ILE A 1 78 ? 6.544 6.583 5.885 1.00 66.94 78 ILE A C 1
ATOM 617 O O . ILE A 1 78 ? 5.582 7.257 5.536 1.00 66.94 78 ILE A O 1
ATOM 621 N N . ILE A 1 79 ? 6.398 5.524 6.686 1.00 66.31 79 ILE A N 1
ATOM 622 C CA . ILE A 1 79 ? 5.097 5.153 7.278 1.00 66.31 79 ILE A CA 1
ATOM 623 C C . ILE A 1 79 ? 4.464 6.350 8.006 1.00 66.31 79 ILE A C 1
ATOM 625 O O . ILE A 1 79 ? 3.269 6.608 7.868 1.00 66.31 79 ILE A O 1
ATOM 629 N N . LYS A 1 80 ? 5.276 7.169 8.686 1.00 64.19 80 LYS A N 1
ATOM 630 C CA . LYS A 1 80 ? 4.820 8.421 9.320 1.00 64.19 80 LYS A CA 1
ATOM 631 C C . LYS A 1 80 ? 4.349 9.482 8.318 1.00 64.19 80 LYS A C 1
ATOM 633 O O . LYS A 1 80 ? 3.587 10.371 8.692 1.00 64.19 80 LYS A O 1
ATOM 638 N N . GLN A 1 81 ? 4.830 9.426 7.079 1.00 63.16 81 GLN A N 1
ATOM 639 C CA . GLN A 1 81 ? 4.510 10.362 6.000 1.00 63.16 81 GLN A CA 1
ATOM 640 C C . GLN A 1 81 ? 3.362 9.868 5.109 1.00 63.16 81 GLN A C 1
ATOM 642 O O . GLN A 1 81 ? 2.666 10.699 4.531 1.00 63.16 81 GLN A O 1
ATOM 647 N N . PHE A 1 82 ? 3.102 8.556 5.051 1.00 64.75 82 PHE A N 1
ATOM 648 C CA . PHE A 1 82 ? 2.015 7.970 4.258 1.00 64.75 82 PHE A CA 1
ATOM 649 C C . PHE A 1 82 ? 0.630 8.485 4.658 1.00 64.75 82 PHE A C 1
ATOM 651 O O . PHE A 1 82 ? -0.222 8.658 3.795 1.00 64.75 82 PHE A O 1
ATOM 658 N N . SER A 1 83 ? 0.419 8.863 5.924 1.00 62.31 83 SER A N 1
ATOM 659 C CA . SER A 1 83 ? -0.838 9.501 6.353 1.00 62.31 83 SER A CA 1
ATOM 660 C C . SER A 1 83 ? -1.098 10.868 5.693 1.00 62.31 83 SER A C 1
ATOM 662 O O . SER A 1 83 ? -2.146 11.466 5.910 1.00 62.31 83 SER A O 1
ATOM 664 N N . LYS A 1 84 ? -0.122 11.409 4.954 1.00 66.88 84 LYS A N 1
ATOM 665 C CA . LYS A 1 84 ? -0.205 12.659 4.186 1.00 66.88 84 LYS A CA 1
ATOM 666 C C . LYS A 1 84 ? 0.027 12.430 2.691 1.00 66.88 84 LYS A C 1
ATOM 668 O O . LYS A 1 84 ? 0.169 13.403 1.951 1.00 66.88 84 LYS A O 1
ATOM 673 N N . ALA A 1 85 ? 0.130 11.174 2.255 1.00 75.31 85 ALA A N 1
ATOM 674 C CA . ALA A 1 85 ? 0.402 10.857 0.866 1.00 75.31 85 ALA A CA 1
ATOM 675 C C . ALA A 1 85 ? -0.778 11.278 -0.015 1.00 75.31 85 ALA A C 1
ATOM 677 O O . ALA A 1 85 ? -1.942 11.005 0.276 1.00 75.31 85 ALA A O 1
ATOM 678 N N . THR A 1 86 ? -0.453 11.963 -1.106 1.00 84.00 86 THR A N 1
ATOM 679 C CA . THR A 1 86 ? -1.374 12.213 -2.211 1.00 84.00 86 THR A CA 1
ATOM 680 C C . THR A 1 86 ? -1.256 11.095 -3.232 1.00 84.00 86 THR A C 1
ATOM 682 O O . THR A 1 86 ? -0.180 10.500 -3.356 1.00 84.00 86 THR A O 1
ATOM 685 N N . VAL A 1 87 ? -2.336 10.882 -3.991 1.00 91.06 87 VAL A N 1
ATOM 686 C CA . VAL A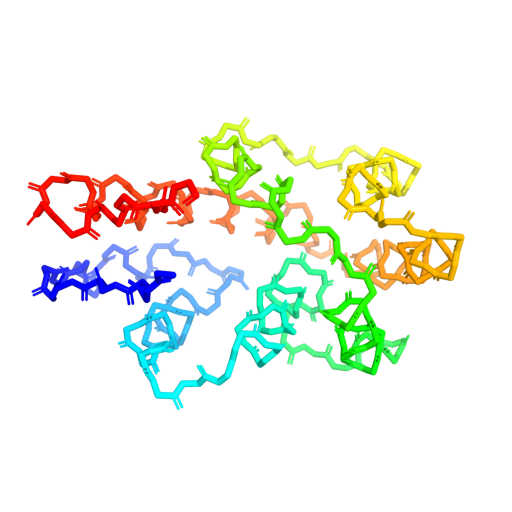 1 87 ? -2.336 10.007 -5.170 1.00 91.06 87 VAL A CA 1
ATOM 687 C C . VAL A 1 87 ? -1.174 10.393 -6.081 1.00 91.06 87 VAL A C 1
ATOM 689 O O . VAL A 1 87 ? -1.016 11.569 -6.428 1.00 91.06 87 VAL A O 1
ATOM 692 N N . VAL A 1 88 ? -0.344 9.421 -6.440 1.00 91.06 88 VAL A N 1
ATOM 693 C CA . VAL A 1 88 ? 0.825 9.638 -7.287 1.00 91.06 88 VAL A CA 1
ATOM 694 C C . VAL A 1 88 ? 0.377 9.976 -8.708 1.00 91.06 88 VAL A C 1
ATOM 696 O O . VAL A 1 88 ? -0.438 9.274 -9.308 1.00 91.06 88 VAL A O 1
ATOM 699 N N . ALA A 1 89 ? 0.925 11.041 -9.296 1.00 93.06 89 ALA A N 1
ATOM 700 C CA . ALA A 1 89 ? 0.428 11.529 -10.580 1.00 93.06 89 ALA A CA 1
ATOM 701 C C . ALA A 1 89 ? 0.846 10.647 -11.771 1.00 93.06 89 ALA A C 1
ATOM 703 O O . ALA A 1 89 ? 0.106 10.539 -12.747 1.00 93.06 89 ALA A O 1
ATOM 704 N N . ASN A 1 90 ? 2.038 10.042 -11.725 1.00 95.00 90 ASN A N 1
ATOM 705 C CA . ASN A 1 90 ? 2.614 9.279 -12.838 1.00 95.00 90 ASN A CA 1
ATOM 706 C C . ASN A 1 90 ? 3.662 8.244 -12.381 1.00 95.00 90 ASN A C 1
ATOM 708 O O . ASN A 1 90 ? 4.185 8.320 -11.268 1.00 95.00 90 ASN A O 1
ATOM 712 N N . GLU A 1 91 ? 4.013 7.307 -13.271 1.00 94.69 91 GLU A N 1
ATOM 713 C CA . GLU A 1 91 ? 4.994 6.243 -12.998 1.00 94.69 91 GLU A CA 1
ATOM 714 C C . GLU A 1 91 ? 6.368 6.774 -12.569 1.00 94.69 91 GLU A C 1
ATOM 716 O O . GLU A 1 91 ? 7.030 6.168 -11.730 1.00 94.69 91 GLU A O 1
ATOM 721 N N . LYS A 1 92 ? 6.799 7.927 -13.098 1.00 93.75 92 LYS A N 1
ATOM 722 C CA . LYS A 1 92 ? 8.087 8.533 -12.731 1.00 93.75 92 LYS A CA 1
ATOM 723 C C . LYS A 1 92 ? 8.092 8.982 -11.270 1.00 93.75 92 LYS A C 1
ATOM 725 O O . LYS A 1 92 ? 9.056 8.725 -10.551 1.00 93.75 92 LYS A O 1
ATOM 730 N N . GLU A 1 93 ? 7.028 9.648 -10.829 1.00 92.56 93 GLU A N 1
ATOM 731 C CA . GLU A 1 93 ? 6.867 10.044 -9.430 1.00 92.56 93 GLU A CA 1
ATOM 732 C C . GLU A 1 93 ? 6.749 8.812 -8.522 1.00 92.56 93 GLU A C 1
ATOM 734 O O . GLU A 1 93 ? 7.377 8.769 -7.464 1.00 92.56 93 GLU A O 1
ATOM 739 N N . CYS A 1 94 ? 6.025 7.782 -8.966 1.00 93.12 94 CYS A N 1
ATOM 740 C CA . CYS A 1 94 ? 5.935 6.504 -8.262 1.00 93.12 94 CYS A CA 1
ATOM 741 C C . CYS A 1 94 ? 7.322 5.891 -8.053 1.00 93.12 94 CYS A C 1
ATOM 743 O O . CYS A 1 94 ? 7.691 5.548 -6.928 1.00 93.12 94 CYS A O 1
ATOM 745 N N . GLY A 1 95 ? 8.114 5.820 -9.127 1.00 92.06 95 GLY A N 1
ATOM 746 C CA . GLY A 1 95 ? 9.465 5.277 -9.098 1.00 92.06 95 GLY A CA 1
ATOM 747 C C . GLY A 1 95 ? 10.342 6.033 -8.109 1.00 92.06 95 GLY A C 1
ATOM 748 O O . GLY A 1 95 ? 10.985 5.409 -7.273 1.00 92.06 95 GLY A O 1
ATOM 749 N N . ALA A 1 96 ? 10.298 7.368 -8.123 1.00 88.81 96 ALA A N 1
ATOM 750 C CA . ALA A 1 96 ? 11.052 8.192 -7.180 1.00 88.81 96 ALA A CA 1
ATOM 751 C C . ALA A 1 96 ? 10.656 7.931 -5.714 1.00 88.81 96 ALA A C 1
ATOM 753 O O . ALA A 1 96 ? 11.534 7.795 -4.861 1.00 88.81 96 ALA A O 1
ATOM 754 N N . ARG A 1 97 ? 9.352 7.811 -5.415 1.00 87.38 97 ARG A N 1
ATOM 755 C CA . ARG A 1 97 ? 8.866 7.495 -4.059 1.00 87.38 97 ARG A CA 1
ATOM 756 C C . ARG A 1 97 ? 9.292 6.096 -3.611 1.00 87.38 97 ARG A C 1
ATOM 758 O O . ARG A 1 97 ? 9.755 5.937 -2.487 1.00 87.38 97 ARG A O 1
ATOM 765 N N . CYS A 1 98 ? 9.180 5.097 -4.485 1.00 89.00 98 CYS A N 1
ATOM 766 C CA . CYS A 1 98 ? 9.618 3.734 -4.186 1.00 89.00 98 CYS A CA 1
ATOM 767 C C . CYS A 1 98 ? 11.138 3.664 -3.968 1.00 89.00 98 CYS A C 1
ATOM 769 O O . CYS A 1 98 ? 11.610 3.056 -3.009 1.00 89.00 98 CYS A O 1
ATOM 771 N N . GLN A 1 99 ? 11.916 4.338 -4.816 1.00 88.38 99 GLN A N 1
ATOM 772 C CA . GLN A 1 99 ? 13.378 4.335 -4.754 1.00 88.38 99 GLN A CA 1
ATOM 773 C C . GLN A 1 99 ? 13.937 5.047 -3.529 1.00 88.38 99 GLN A C 1
ATOM 775 O O . GLN A 1 99 ? 15.057 4.756 -3.116 1.00 88.38 99 GLN A O 1
ATOM 780 N N . PHE A 1 100 ? 13.169 5.951 -2.924 1.00 83.81 100 PHE A N 1
ATOM 781 C CA . PHE A 1 100 ? 13.590 6.665 -1.726 1.00 83.81 100 PHE A CA 1
ATOM 782 C C . PHE A 1 100 ? 13.901 5.721 -0.549 1.00 83.81 100 PHE A C 1
ATOM 784 O O . PHE A 1 100 ? 14.731 6.054 0.292 1.00 83.81 100 PHE A O 1
ATOM 791 N N . VAL A 1 101 ? 13.311 4.518 -0.513 1.00 79.75 101 VAL A N 1
ATOM 792 C CA . VAL A 1 101 ? 13.653 3.492 0.489 1.00 79.75 101 VAL A CA 1
ATOM 793 C C . VAL A 1 101 ? 14.700 2.499 0.034 1.00 79.75 101 VAL A C 1
ATOM 795 O O . VAL A 1 101 ? 15.019 1.591 0.785 1.00 79.75 101 VAL A O 1
ATOM 798 N N . CYS A 1 102 ? 15.216 2.584 -1.181 1.00 81.25 102 CYS A N 1
ATOM 799 C CA . CYS A 1 102 ? 16.155 1.588 -1.671 1.00 81.25 102 CYS A CA 1
ATOM 800 C C . CYS A 1 102 ? 17.547 1.784 -1.059 1.00 81.25 102 CYS A C 1
ATOM 802 O O . CYS A 1 102 ? 18.045 2.905 -0.996 1.00 81.25 102 CYS A O 1
ATOM 804 N N . GLN A 1 103 ? 18.197 0.693 -0.631 1.00 69.81 103 GLN A N 1
ATOM 805 C CA . GLN A 1 103 ? 19.611 0.741 -0.224 1.00 69.81 103 GLN A CA 1
ATOM 806 C C . GLN A 1 103 ? 20.555 0.680 -1.429 1.00 69.81 103 GLN A C 1
ATOM 808 O O . GLN A 1 103 ? 21.590 1.339 -1.418 1.00 69.81 103 GLN A O 1
ATOM 813 N N . ASN A 1 104 ? 20.188 -0.084 -2.465 1.00 75.31 104 ASN A N 1
ATOM 814 C CA . ASN A 1 104 ? 21.072 -0.454 -3.573 1.00 75.31 104 ASN A CA 1
ATOM 815 C C . ASN A 1 104 ? 20.375 -0.354 -4.946 1.00 75.31 104 ASN A C 1
ATOM 817 O O . ASN A 1 104 ? 19.152 -0.236 -5.030 1.00 75.31 104 ASN A O 1
ATOM 821 N N . GLU A 1 105 ? 21.158 -0.452 -6.029 1.00 77.38 105 GLU A N 1
ATOM 822 C CA . GLU A 1 105 ? 20.675 -0.416 -7.424 1.00 77.38 105 GLU A CA 1
ATOM 823 C C . GLU A 1 105 ? 19.611 -1.479 -7.771 1.00 77.38 105 GLU A C 1
ATOM 825 O O . GLU A 1 105 ? 18.611 -1.097 -8.374 1.00 77.38 105 GLU A O 1
ATOM 830 N N . PRO A 1 106 ? 19.705 -2.762 -7.351 1.00 82.81 106 PRO A N 1
ATOM 831 C CA . PRO A 1 106 ? 18.681 -3.762 -7.689 1.00 82.81 106 PRO A CA 1
ATOM 832 C C . PRO A 1 106 ? 17.267 -3.370 -7.239 1.00 82.81 106 PRO A C 1
ATOM 834 O O . PRO A 1 106 ? 16.284 -3.654 -7.920 1.00 82.81 106 PRO A O 1
ATOM 837 N N . CYS A 1 107 ? 17.155 -2.652 -6.119 1.00 82.12 107 CYS A N 1
ATOM 838 C CA . CYS A 1 107 ? 15.882 -2.133 -5.630 1.00 82.12 107 CYS A CA 1
ATOM 839 C C . CYS A 1 107 ? 15.288 -1.062 -6.563 1.00 82.12 107 CYS A C 1
ATOM 841 O O . CYS A 1 107 ? 14.066 -0.977 -6.697 1.00 82.12 107 CYS A O 1
ATOM 843 N N . LYS A 1 108 ? 16.121 -0.286 -7.270 1.00 83.19 108 LYS A N 1
ATOM 844 C CA . LYS A 1 108 ? 15.649 0.752 -8.196 1.00 83.19 108 LYS A CA 1
ATOM 845 C C . LYS A 1 108 ? 14.946 0.179 -9.420 1.00 83.19 108 LYS A C 1
ATOM 847 O O . LYS A 1 108 ? 13.901 0.711 -9.804 1.00 83.19 108 LYS A O 1
ATOM 852 N N . ASP A 1 109 ? 15.468 -0.912 -9.970 1.00 90.31 109 ASP A N 1
ATOM 853 C CA . ASP A 1 109 ? 14.856 -1.621 -11.099 1.00 90.31 109 ASP A CA 1
ATOM 854 C C . ASP A 1 109 ? 13.546 -2.302 -10.684 1.00 90.31 109 ASP A C 1
ATOM 856 O O . ASP A 1 109 ? 12.541 -2.256 -11.404 1.00 90.31 109 ASP A O 1
ATOM 860 N N . ILE A 1 110 ? 13.523 -2.871 -9.473 1.00 93.56 110 ILE A N 1
ATOM 861 C CA . ILE A 1 110 ? 12.308 -3.452 -8.891 1.00 93.56 110 ILE A CA 1
ATOM 862 C C . ILE A 1 110 ? 11.218 -2.381 -8.755 1.00 93.56 110 ILE A C 1
ATOM 864 O O . ILE A 1 110 ? 10.075 -2.626 -9.137 1.00 93.56 110 ILE A O 1
ATOM 868 N N . CYS A 1 111 ? 11.565 -1.175 -8.300 1.00 92.81 111 CYS A N 1
ATOM 869 C CA . CYS A 1 111 ? 10.619 -0.064 -8.202 1.00 92.81 111 CYS A CA 1
ATOM 870 C C . CYS A 1 111 ? 9.997 0.325 -9.546 1.00 92.81 111 CYS A C 1
ATOM 872 O O . CYS A 1 111 ? 8.803 0.608 -9.597 1.00 92.81 111 CYS A O 1
ATOM 874 N N . SER A 1 112 ? 10.762 0.303 -10.643 1.00 92.69 112 SER A N 1
ATOM 875 C CA . SER A 1 112 ? 10.188 0.569 -11.968 1.00 92.69 112 SER A CA 1
ATOM 876 C C . SER A 1 112 ? 9.152 -0.489 -12.355 1.00 92.69 112 SER A C 1
ATOM 878 O O . SER A 1 112 ? 8.103 -0.151 -12.900 1.00 92.69 112 SER A O 1
ATOM 880 N N . SER A 1 113 ? 9.424 -1.759 -12.044 1.00 94.25 113 SER A N 1
ATOM 881 C CA . SER A 1 113 ? 8.499 -2.864 -12.324 1.00 94.25 113 SER A CA 1
ATOM 882 C C . SER A 1 113 ? 7.228 -2.764 -11.475 1.00 94.25 113 SER A C 1
ATOM 884 O O . SER A 1 113 ? 6.124 -2.879 -12.003 1.00 94.25 113 SER A O 1
ATOM 886 N N . LEU A 1 114 ? 7.371 -2.476 -10.177 1.00 95.81 114 LEU A N 1
ATOM 887 C CA . LEU A 1 114 ? 6.248 -2.272 -9.257 1.00 95.81 114 LEU A CA 1
ATOM 888 C C . LEU A 1 114 ? 5.368 -1.092 -9.675 1.00 95.81 114 LEU A C 1
ATOM 890 O O . LEU A 1 114 ? 4.146 -1.203 -9.667 1.00 95.81 114 LEU A O 1
ATOM 894 N N . CYS A 1 115 ? 5.973 0.022 -10.084 1.00 95.81 115 CYS A N 1
ATOM 895 C CA . CYS A 1 115 ? 5.227 1.190 -10.536 1.00 95.81 115 CYS A CA 1
ATOM 896 C C . CYS A 1 115 ? 4.501 0.946 -11.856 1.00 95.81 115 CYS A C 1
ATOM 898 O O . CYS A 1 115 ? 3.346 1.337 -11.977 1.00 95.81 115 CYS A O 1
ATOM 900 N N . SER A 1 116 ? 5.119 0.246 -12.808 1.00 95.88 116 SER A N 1
ATOM 901 C CA . SER A 1 116 ? 4.429 -0.143 -14.042 1.00 95.88 116 SER A CA 1
ATOM 902 C C . SER A 1 116 ? 3.258 -1.096 -13.761 1.00 95.88 116 SER A C 1
ATOM 904 O O . SER A 1 116 ? 2.166 -0.922 -14.302 1.00 95.88 116 SER A O 1
ATOM 906 N N . ALA A 1 117 ? 3.435 -2.063 -12.850 1.00 96.75 117 ALA A N 1
ATOM 907 C CA . ALA A 1 117 ? 2.343 -2.924 -12.400 1.00 96.75 117 ALA A CA 1
ATOM 908 C C . ALA A 1 117 ? 1.211 -2.102 -11.767 1.00 96.75 117 ALA A C 1
ATOM 910 O O . ALA A 1 117 ? 0.069 -2.216 -12.205 1.00 96.75 117 ALA A O 1
ATOM 911 N N . HIS A 1 118 ? 1.528 -1.209 -10.831 1.00 96.81 118 HIS A N 1
ATOM 912 C CA . HIS A 1 118 ? 0.558 -0.343 -10.164 1.00 96.81 118 HIS A CA 1
ATOM 913 C C . HIS A 1 118 ? -0.215 0.557 -11.141 1.00 96.81 118 HIS A C 1
ATOM 915 O O . HIS A 1 118 ? -1.437 0.644 -11.078 1.00 96.81 118 HIS A O 1
ATOM 921 N N . PHE A 1 119 ? 0.463 1.176 -12.108 1.00 97.12 119 PHE A N 1
ATOM 922 C CA . PHE A 1 119 ? -0.183 2.035 -13.106 1.00 97.12 119 PHE A CA 1
ATOM 923 C C . PHE A 1 119 ? -0.983 1.268 -14.164 1.00 97.12 119 PHE A C 1
ATOM 925 O O . PHE A 1 119 ? -1.759 1.873 -14.902 1.00 97.12 119 PHE A O 1
ATOM 932 N N . SER A 1 120 ? -0.858 -0.059 -14.215 1.00 96.62 120 SER A N 1
ATOM 933 C CA . SER A 1 120 ? -1.664 -0.890 -15.107 1.00 96.62 120 SER A CA 1
ATOM 934 C C . SER A 1 120 ? -3.095 -1.129 -14.603 1.00 96.62 120 SER A C 1
ATOM 936 O O . SER A 1 120 ? -3.916 -1.658 -15.360 1.00 96.62 120 SER A O 1
ATOM 938 N N . TYR A 1 121 ? -3.407 -0.802 -13.342 1.00 96.31 121 TYR A N 1
ATOM 939 C CA . TYR A 1 121 ? -4.755 -0.937 -12.783 1.00 96.31 121 TYR A CA 1
ATOM 940 C C . TYR A 1 121 ? -5.627 0.263 -13.190 1.00 96.31 121 TYR A C 1
ATOM 942 O O . TYR A 1 121 ? -5.218 1.411 -12.995 1.00 96.31 121 TYR A O 1
ATOM 950 N N . PRO A 1 122 ? -6.816 0.029 -13.775 1.00 96.19 122 PRO A N 1
ATOM 951 C CA . PRO A 1 122 ? -7.669 1.107 -14.275 1.00 96.19 122 PRO A CA 1
ATOM 952 C C . PRO A 1 122 ? -8.233 1.996 -13.156 1.00 96.19 122 PRO A C 1
ATOM 954 O O . PRO A 1 122 ? -8.417 3.188 -13.372 1.00 96.19 122 PRO A O 1
ATOM 957 N N . ASP A 1 123 ? -8.456 1.431 -11.971 1.00 95.69 123 ASP A N 1
ATOM 958 C CA . ASP A 1 123 ? -8.976 2.061 -10.750 1.00 95.69 123 ASP A CA 1
ATOM 959 C C . ASP A 1 123 ? -7.865 2.460 -9.764 1.00 95.69 123 ASP A C 1
ATOM 961 O O . ASP A 1 123 ? -8.104 2.710 -8.583 1.00 95.69 123 ASP A O 1
ATOM 965 N N . ARG A 1 124 ? -6.614 2.525 -10.236 1.00 95.62 124 ARG A N 1
ATOM 966 C CA . ARG A 1 124 ? -5.441 2.808 -9.398 1.00 95.62 124 ARG A CA 1
ATOM 967 C C . ARG A 1 124 ? -5.559 4.100 -8.604 1.00 95.62 124 ARG A C 1
ATOM 969 O O . ARG A 1 124 ? -5.119 4.134 -7.460 1.00 95.62 124 ARG A O 1
ATOM 976 N N . ALA A 1 125 ? -6.104 5.161 -9.197 1.00 95.62 125 ALA A N 1
ATOM 977 C CA . ALA A 1 125 ? -6.197 6.453 -8.523 1.00 95.62 125 ALA A CA 1
ATOM 978 C C . ALA A 1 125 ? -7.198 6.409 -7.358 1.00 95.62 125 ALA A C 1
ATOM 980 O O . ALA A 1 125 ? -6.911 6.925 -6.277 1.00 95.62 125 ALA A O 1
ATOM 981 N N . GLU A 1 126 ? -8.347 5.766 -7.567 1.00 96.12 126 GLU A N 1
ATOM 982 C CA . GLU A 1 126 ? -9.366 5.533 -6.550 1.00 96.12 126 GLU A CA 1
ATOM 983 C C . GLU A 1 126 ? -8.838 4.614 -5.443 1.00 96.12 126 GLU A C 1
ATOM 985 O O . GLU A 1 126 ? -8.926 4.978 -4.268 1.00 96.12 126 GLU A O 1
ATOM 990 N N . TYR A 1 127 ? -8.203 3.497 -5.820 1.00 94.88 127 TYR A N 1
ATOM 991 C CA . TYR A 1 127 ? -7.557 2.568 -4.893 1.00 94.88 127 TYR A CA 1
ATOM 992 C C . TYR A 1 127 ? -6.531 3.277 -4.014 1.00 94.88 127 TYR A C 1
ATOM 994 O O . TYR A 1 127 ? -6.573 3.163 -2.792 1.00 94.88 127 TYR A O 1
ATOM 1002 N N . GLU A 1 128 ? -5.609 4.036 -4.611 1.00 93.06 128 GLU A N 1
ATOM 1003 C CA . GLU A 1 128 ? -4.554 4.725 -3.868 1.00 93.06 128 GLU A CA 1
ATOM 1004 C C . GLU A 1 128 ? -5.140 5.784 -2.922 1.00 93.06 128 GLU A C 1
ATOM 1006 O O . GLU A 1 128 ? -4.702 5.917 -1.778 1.00 93.06 128 GLU A O 1
ATOM 1011 N N . GLY A 1 129 ? -6.173 6.507 -3.365 1.00 92.62 129 GLY A N 1
ATOM 1012 C CA . GLY A 1 129 ? -6.883 7.473 -2.530 1.00 92.62 129 GLY A CA 1
ATOM 1013 C C . GLY A 1 129 ? -7.539 6.821 -1.310 1.00 92.62 129 GLY A C 1
ATOM 1014 O O . GLY A 1 129 ? -7.376 7.297 -0.182 1.00 92.62 129 GLY A O 1
ATOM 1015 N N . GLU A 1 130 ? -8.249 5.714 -1.519 1.00 93.38 130 GLU A N 1
ATOM 1016 C CA . GLU A 1 130 ? -8.868 4.943 -0.442 1.00 93.38 130 GLU A CA 1
ATOM 1017 C C . GLU A 1 130 ? -7.834 4.312 0.489 1.00 93.38 130 GLU A C 1
ATOM 1019 O O . GLU A 1 130 ? -7.980 4.405 1.709 1.00 93.38 130 GLU A O 1
ATOM 1024 N N . PHE A 1 131 ? -6.766 3.743 -0.068 1.00 90.19 131 PHE A N 1
ATOM 1025 C CA . PHE A 1 131 ? -5.665 3.159 0.682 1.00 90.19 131 PHE A CA 1
ATOM 1026 C C . PHE A 1 131 ? -4.986 4.189 1.589 1.00 90.19 131 PHE A C 1
ATOM 1028 O O . PHE A 1 131 ? -4.848 3.949 2.787 1.00 90.19 131 PHE A O 1
ATOM 1035 N N . ASN A 1 132 ? -4.635 5.366 1.061 1.00 88.19 132 ASN A N 1
ATOM 1036 C CA . ASN A 1 132 ? -4.015 6.440 1.840 1.00 88.19 132 ASN A CA 1
ATOM 1037 C C . ASN A 1 132 ? -4.943 6.931 2.965 1.00 88.19 132 ASN A C 1
ATOM 1039 O O . ASN A 1 132 ? -4.495 7.123 4.099 1.00 88.19 132 ASN A O 1
ATOM 1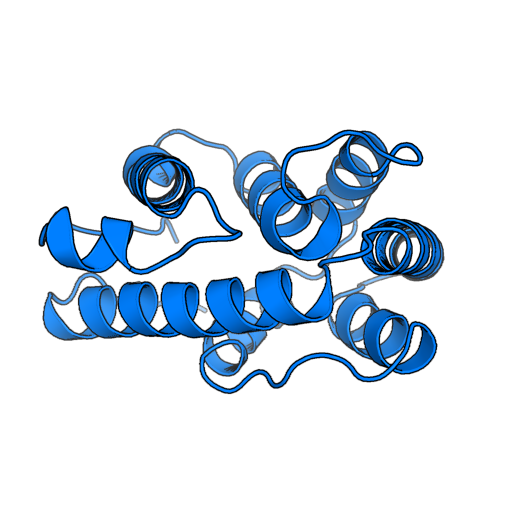043 N N . LYS A 1 133 ? -6.250 7.079 2.685 1.00 88.25 133 LYS A N 1
ATOM 1044 C CA . LYS A 1 133 ? -7.254 7.436 3.703 1.00 88.25 133 LYS A CA 1
ATOM 1045 C C . LYS A 1 133 ? -7.344 6.358 4.786 1.00 88.25 133 LYS A C 1
ATOM 1047 O O . LYS A 1 133 ? -7.301 6.682 5.970 1.00 88.25 133 LYS A O 1
ATOM 1052 N N . PHE A 1 134 ? -7.482 5.093 4.395 1.00 87.50 134 PHE A N 1
ATOM 1053 C CA . PHE A 1 134 ? -7.557 3.951 5.307 1.00 87.50 134 PHE A CA 1
ATOM 1054 C C . PHE A 1 134 ? -6.320 3.852 6.194 1.00 87.50 134 PHE A C 1
ATOM 1056 O O . PHE A 1 134 ? -6.438 3.772 7.414 1.00 87.50 134 PHE A O 1
ATOM 1063 N N . PHE A 1 135 ? -5.134 3.936 5.597 1.00 83.88 135 PHE A N 1
ATOM 1064 C CA . PHE A 1 135 ? -3.881 3.882 6.334 1.00 83.88 135 PHE A CA 1
ATOM 1065 C C . PHE A 1 135 ? -3.774 5.042 7.331 1.00 83.88 135 PHE A C 1
ATOM 1067 O O . PHE A 1 135 ? -3.370 4.838 8.472 1.00 83.88 135 PHE A O 1
ATOM 1074 N N . GLY A 1 136 ? -4.224 6.246 6.958 1.00 83.12 136 GLY A N 1
ATOM 1075 C CA . GLY A 1 136 ? -4.359 7.372 7.885 1.00 83.12 136 GLY A CA 1
ATOM 1076 C C . GLY A 1 136 ? -5.228 7.048 9.107 1.00 83.12 136 GLY A C 1
ATOM 1077 O O . GLY A 1 136 ? -4.791 7.284 10.233 1.00 83.12 136 GLY A O 1
ATOM 1078 N N . VAL A 1 137 ? -6.406 6.448 8.898 1.00 84.62 137 VAL A N 1
ATOM 1079 C CA . VAL A 1 137 ? -7.319 6.032 9.981 1.00 84.62 137 VAL A CA 1
ATOM 1080 C C . VAL A 1 137 ? -6.665 4.995 10.894 1.00 84.62 137 VAL A C 1
ATOM 1082 O O . VAL A 1 137 ? -6.677 5.177 12.110 1.00 84.62 137 VAL A O 1
ATOM 1085 N N . VAL A 1 138 ? -6.049 3.951 10.328 1.00 81.62 138 VAL A N 1
ATOM 1086 C CA . VAL A 1 138 ? -5.347 2.914 11.106 1.00 81.62 138 VAL A CA 1
ATOM 1087 C C . VAL A 1 138 ? -4.255 3.536 11.971 1.00 81.62 138 VAL A C 1
ATOM 1089 O O . VAL A 1 138 ? -4.200 3.273 13.168 1.00 81.62 138 VAL A O 1
ATOM 1092 N N . MET A 1 139 ? -3.426 4.411 11.397 1.00 77.94 139 MET A N 1
ATOM 1093 C CA . MET A 1 139 ? -2.320 5.046 12.117 1.00 77.94 139 MET A CA 1
ATOM 1094 C C . MET A 1 139 ? -2.795 6.023 13.202 1.00 77.94 139 MET A C 1
ATOM 1096 O O . MET A 1 139 ? -2.121 6.189 14.220 1.00 77.94 139 MET A O 1
ATOM 1100 N N . GLU A 1 140 ? -3.911 6.725 12.993 1.00 79.50 140 GLU A N 1
ATOM 1101 C CA . GLU A 1 140 ? -4.519 7.581 14.017 1.00 79.50 140 GLU A CA 1
ATOM 1102 C C . GLU A 1 140 ? -5.110 6.774 15.169 1.00 79.50 140 GLU A C 1
ATOM 1104 O O . GLU A 1 140 ? -4.964 7.176 16.325 1.00 79.50 140 GLU A O 1
ATOM 1109 N N . ASP A 1 141 ? -5.750 5.649 14.863 1.00 78.94 141 ASP A N 1
ATOM 1110 C CA . ASP A 1 141 ? -6.265 4.731 15.869 1.00 78.94 141 ASP A CA 1
ATOM 1111 C C . ASP A 1 141 ? -5.124 4.180 16.738 1.00 78.94 141 ASP A C 1
ATOM 1113 O O . ASP A 1 141 ? -5.138 4.377 17.954 1.00 78.94 141 ASP A O 1
ATOM 1117 N N . SER A 1 142 ? -4.036 3.677 16.135 1.00 75.06 142 SER A N 1
ATOM 1118 C CA . SER A 1 142 ? -2.877 3.193 16.912 1.00 75.06 142 SER A CA 1
ATOM 1119 C C . SER A 1 142 ? -2.294 4.272 17.834 1.00 75.06 142 SER A C 1
ATOM 1121 O O . SER A 1 142 ? -1.849 3.981 18.943 1.00 75.06 142 SER A O 1
ATOM 1123 N N . LYS A 1 143 ? -2.291 5.544 17.400 1.00 74.81 143 LYS A N 1
ATOM 1124 C CA . LYS A 1 143 ? -1.845 6.678 18.234 1.00 74.81 143 LYS A CA 1
ATOM 1125 C C . LYS A 1 143 ? -2.717 6.876 19.463 1.00 74.81 143 LYS A C 1
ATOM 1127 O O . LYS A 1 143 ? -2.174 7.117 20.539 1.00 74.81 143 LYS A O 1
ATOM 1132 N N . LYS A 1 144 ? -4.041 6.815 19.308 1.00 77.38 144 LYS A N 1
ATOM 1133 C CA . LYS A 1 144 ? -4.994 7.052 20.404 1.00 77.38 144 LYS A CA 1
ATOM 1134 C C . LYS A 1 144 ? -4.890 5.983 21.486 1.00 77.38 144 LYS A C 1
ATOM 1136 O O . LYS A 1 144 ? -4.994 6.315 22.662 1.00 77.38 144 LYS A O 1
ATOM 1141 N N . ASN A 1 145 ? -4.630 4.742 21.091 1.00 72.44 145 ASN A N 1
ATOM 1142 C CA . ASN A 1 145 ? -4.651 3.600 22.002 1.00 72.44 145 ASN A CA 1
ATOM 1143 C C . ASN A 1 145 ? -3.307 3.331 22.695 1.00 72.44 145 ASN A C 1
ATOM 1145 O O . ASN A 1 145 ? -3.199 2.424 23.509 1.00 72.44 145 ASN A O 1
ATOM 1149 N N . GLY A 1 146 ? -2.274 4.141 22.428 1.00 64.19 146 GLY A N 1
ATOM 1150 C CA . GLY A 1 146 ? -0.937 3.934 23.008 1.00 64.19 146 GLY A CA 1
ATOM 1151 C C . GLY A 1 146 ? -0.161 2.773 22.373 1.00 64.19 146 GLY A C 1
ATOM 1152 O O . GLY A 1 146 ? 0.972 2.503 22.762 1.00 64.19 146 GLY A O 1
ATOM 1153 N N . ASP A 1 147 ? -0.747 2.177 21.340 1.00 63.97 147 ASP A N 1
ATOM 1154 C CA . ASP A 1 147 ? -0.228 1.097 20.496 1.00 63.97 147 ASP A CA 1
ATOM 1155 C C . ASP A 1 147 ? 0.745 1.585 19.440 1.00 63.97 147 ASP A C 1
ATOM 1157 O O . ASP A 1 147 ? 1.339 0.825 18.677 1.00 63.97 147 ASP A O 1
ATOM 1161 N N . TYR A 1 148 ? 0.922 2.900 19.387 1.00 53.38 148 TYR A N 1
ATOM 1162 C CA . TYR A 1 148 ? 1.898 3.507 18.525 1.00 53.38 148 TYR A CA 1
ATOM 1163 C C . TYR A 1 148 ? 3.289 3.055 18.929 1.00 53.38 148 TYR A C 1
ATOM 1165 O O . TYR A 1 148 ? 3.913 3.560 19.869 1.00 53.38 148 TYR A O 1
ATOM 1173 N N . VAL A 1 149 ? 3.783 2.096 18.166 1.00 50.31 149 VAL A N 1
ATOM 1174 C CA . VAL A 1 149 ? 5.102 1.542 18.356 1.00 50.31 149 VAL A CA 1
ATOM 1175 C C . VAL A 1 149 ? 6.120 2.654 18.224 1.00 50.31 149 VAL A C 1
ATOM 1177 O O . VAL A 1 149 ? 6.316 3.271 17.175 1.00 50.31 149 VAL A O 1
ATOM 1180 N N . ARG A 1 150 ? 6.814 2.897 19.337 1.00 41.84 150 ARG A N 1
ATOM 1181 C CA . ARG A 1 150 ? 8.159 3.448 19.289 1.00 41.84 150 ARG A CA 1
ATOM 1182 C C . ARG A 1 150 ? 8.989 2.437 18.511 1.00 41.84 150 ARG A C 1
ATOM 1184 O O . ARG A 1 150 ? 9.406 1.417 19.059 1.00 41.84 150 ARG A O 1
ATOM 1191 N N . TYR A 1 151 ? 9.222 2.716 17.237 1.00 42.09 151 TYR A N 1
ATOM 1192 C CA . TYR A 1 151 ? 10.361 2.154 16.532 1.00 42.09 151 TYR A CA 1
ATOM 1193 C C . TYR A 1 151 ? 11.596 2.615 17.297 1.00 42.09 151 TYR A C 1
ATOM 1195 O O . TYR A 1 151 ? 11.995 3.779 17.233 1.00 42.09 151 TYR A O 1
ATOM 1203 N N . SER A 1 152 ? 12.076 1.760 18.195 1.00 32.94 152 SER A N 1
ATOM 1204 C CA . SER A 1 152 ? 13.269 2.045 18.974 1.00 32.94 152 SER A CA 1
ATOM 1205 C C . SER A 1 152 ? 14.433 2.112 17.998 1.00 32.94 152 SER A C 1
ATOM 1207 O O . SER A 1 152 ? 14.572 1.205 17.178 1.00 32.94 152 SER A O 1
ATOM 1209 N N . LYS A 1 153 ? 15.191 3.208 18.102 1.00 33.56 153 LYS A N 1
ATOM 1210 C CA . LYS A 1 153 ? 16.433 3.480 17.373 1.00 33.56 153 LYS A CA 1
ATOM 1211 C C . LYS A 1 153 ? 17.357 2.271 17.291 1.00 33.56 153 LYS A C 1
ATOM 1213 O O . LYS A 1 153 ? 17.427 1.538 18.304 1.00 33.56 153 LYS A O 1
#

Sequence (153 aa):
SVFLLSAASIPDSTLAEYKTINAKKIYETFLNFELETKAAQDKLLCEMSFCHFEDKNNCVASCQKWGAEKNQTVFEDIIKQFSKATVVANEKECGARCQFVCQNEPCKDICSSLCSAHFSYPDRAEYEGEFNKFFGVVMEDSKKNGDYVRYSK

Foldseek 3Di:
DAQAQDDPDPDPVNCVVQDLANLVVVVVVSNVSRVDDQLVVQLVVQCLQQVSVHCFLNSSVLSSVLSVFWAPVVVVVVLVVLLVDAQQPALVSQLVVQCSGGPDDVSSVSSSSSSVRLVVDPCSNSSSVSSSPSSNVSQVSCVVVVSNDPPDD

Organism: NCBI:txid1538716

Radius of gyration: 14.86 Å; chains: 1; bounding box: 40×26×38 Å

pLDDT: mean 80.74, std 15.03, range [32.94, 97.12]